Protein AF-A0A6I1YZ75-F1 (afdb_monomer_lite)

Secondary structure (DSSP, 8-state):
-EEEEEPTTS-EEEEE--EEE-TTSS-EEE-S--EEEPPPPPPPPPPPS--EEPPSSHHHHHHHHHHHHHHH--S-GGGGBPTT------SS-S-SEEEEEEEEESSGGGG-SS--STT-EEEEEEEEEEE-SS-EE--EEEEEEEEETTEEEEEEEEES--------

Structure (mmCIF, N/CA/C/O backbone):
data_AF-A0A6I1YZ75-F1
#
_entry.id   AF-A0A6I1YZ75-F1
#
loop_
_atom_site.group_PDB
_atom_site.id
_atom_site.type_symbol
_atom_site.label_atom_id
_atom_site.label_alt_id
_atom_site.label_comp_id
_atom_site.label_asym_id
_atom_site.label_entity_id
_atom_site.label_seq_id
_atom_site.pdbx_PDB_ins_code
_atom_site.Cartn_x
_atom_site.Cartn_y
_atom_site.Cartn_z
_atom_site.occupancy
_atom_site.B_iso_or_equiv
_atom_site.auth_seq_id
_atom_site.auth_comp_id
_atom_site.auth_asym_id
_atom_site.auth_atom_id
_atom_site.pdbx_PDB_model_num
ATOM 1 N N . MET A 1 1 ? 7.542 -3.742 -38.618 1.00 78.62 1 MET A N 1
ATOM 2 C CA . MET A 1 1 ? 8.001 -3.734 -37.207 1.00 78.62 1 MET A CA 1
ATOM 3 C C . MET A 1 1 ? 8.188 -2.288 -36.768 1.00 78.62 1 MET A C 1
ATOM 5 O O . MET A 1 1 ? 8.673 -1.515 -37.586 1.00 78.62 1 MET A O 1
ATOM 9 N N . THR A 1 2 ? 7.821 -1.914 -35.539 1.00 83.62 2 THR A N 1
ATOM 10 C CA . THR A 1 2 ? 8.131 -0.579 -34.992 1.00 83.62 2 THR A CA 1
ATOM 11 C C . THR A 1 2 ? 9.241 -0.705 -33.962 1.00 83.62 2 THR A C 1
ATOM 13 O O . THR A 1 2 ? 9.166 -1.562 -33.086 1.00 83.62 2 THR A O 1
ATOM 16 N N . VAL A 1 3 ? 10.265 0.136 -34.073 1.00 86.12 3 VAL A N 1
ATOM 17 C CA . VAL A 1 3 ? 11.397 0.182 -33.138 1.00 86.12 3 VAL A CA 1
ATOM 18 C C . VAL A 1 3 ? 11.564 1.589 -32.583 1.00 86.12 3 VAL A C 1
ATOM 20 O O . VAL A 1 3 ? 11.247 2.566 -33.265 1.00 86.12 3 VAL A O 1
ATOM 23 N N . ALA A 1 4 ? 12.071 1.693 -31.357 1.00 87.38 4 ALA A N 1
ATOM 24 C CA . ALA A 1 4 ? 12.463 2.957 -30.751 1.00 87.38 4 ALA A CA 1
ATOM 25 C C . ALA A 1 4 ? 13.991 3.085 -30.775 1.00 87.38 4 ALA A C 1
ATOM 27 O O . ALA A 1 4 ? 14.701 2.180 -30.342 1.00 87.38 4 ALA A O 1
ATOM 28 N N . ALA A 1 5 ? 14.490 4.214 -31.270 1.00 87.56 5 ALA A N 1
ATOM 29 C CA . ALA A 1 5 ? 15.889 4.597 -31.162 1.00 87.56 5 ALA A CA 1
ATOM 30 C C . ALA A 1 5 ? 16.034 5.605 -30.020 1.00 87.56 5 ALA A C 1
ATOM 32 O O . ALA A 1 5 ? 15.446 6.690 -30.078 1.00 87.56 5 ALA A O 1
ATOM 33 N N . GLN A 1 6 ? 16.804 5.238 -28.995 1.00 87.31 6 GLN A N 1
ATOM 34 C CA . GLN A 1 6 ? 17.207 6.141 -27.922 1.00 87.31 6 GLN A CA 1
ATOM 35 C C . GLN A 1 6 ? 18.582 6.727 -28.244 1.00 87.31 6 GLN A C 1
ATOM 37 O O . GLN A 1 6 ? 19.528 5.995 -28.530 1.00 87.31 6 GLN A O 1
ATOM 42 N N . TYR A 1 7 ? 18.688 8.049 -28.213 1.00 87.19 7 TYR A N 1
ATOM 43 C CA . TYR A 1 7 ? 19.946 8.762 -28.417 1.00 87.19 7 TYR A CA 1
ATOM 44 C C . TYR A 1 7 ? 20.665 8.983 -27.080 1.00 87.19 7 TYR A C 1
ATOM 46 O O . TYR A 1 7 ? 20.051 8.913 -26.017 1.00 87.19 7 TYR A O 1
ATOM 54 N N . ALA A 1 8 ? 21.967 9.282 -27.126 1.00 83.56 8 ALA A N 1
ATOM 55 C CA . ALA A 1 8 ? 22.796 9.495 -25.932 1.00 83.56 8 ALA A CA 1
ATOM 56 C C . ALA A 1 8 ? 22.300 10.640 -25.022 1.00 83.56 8 ALA A C 1
ATOM 58 O O . ALA A 1 8 ? 22.614 10.669 -23.839 1.00 83.56 8 ALA A O 1
ATOM 59 N N . ASP A 1 9 ? 21.502 11.562 -25.568 1.00 86.56 9 ASP A N 1
ATOM 60 C CA . ASP A 1 9 ? 20.859 12.666 -24.847 1.00 86.56 9 ASP A CA 1
ATOM 61 C C . ASP A 1 9 ? 19.460 12.320 -24.299 1.00 86.56 9 ASP A C 1
ATOM 63 O O . ASP A 1 9 ? 18.734 13.197 -23.834 1.00 86.56 9 ASP A O 1
ATOM 67 N N . GLY A 1 10 ? 19.053 11.051 -24.376 1.00 80.56 10 GLY A N 1
ATOM 68 C CA . GLY A 1 10 ? 17.774 10.561 -23.870 1.00 80.56 10 GLY A CA 1
ATOM 69 C C . GLY A 1 10 ? 16.581 10.789 -24.800 1.00 80.56 10 GLY A C 1
ATOM 70 O O . GLY A 1 10 ? 15.479 10.337 -24.482 1.00 80.56 10 GLY A O 1
ATOM 71 N N . ARG A 1 11 ? 16.754 11.434 -25.963 1.00 91.12 11 ARG A N 1
ATOM 72 C CA . ARG A 1 11 ? 15.664 11.572 -26.942 1.00 91.12 11 ARG A CA 1
ATOM 73 C C . ARG A 1 11 ? 15.269 10.213 -27.516 1.00 91.12 11 ARG A C 1
ATOM 75 O O . ARG A 1 11 ? 16.123 9.373 -27.791 1.00 91.12 11 ARG A O 1
ATOM 82 N N . LEU A 1 12 ? 13.971 10.039 -27.768 1.00 90.25 12 LEU A N 1
ATOM 83 C CA . LEU A 1 12 ? 13.394 8.850 -28.398 1.00 90.25 12 LEU A CA 1
ATOM 84 C C . LEU A 1 12 ? 12.798 9.199 -29.765 1.00 90.25 12 LEU A C 1
ATOM 86 O O . LEU A 1 12 ? 12.078 10.190 -29.903 1.00 90.25 12 LEU A O 1
ATOM 90 N N . ARG A 1 13 ? 13.062 8.363 -30.773 1.00 93.88 13 ARG A N 1
ATOM 91 C CA . ARG A 1 13 ? 12.367 8.388 -32.072 1.00 93.88 13 ARG A CA 1
ATOM 92 C C . ARG A 1 13 ? 11.851 7.006 -32.429 1.00 93.88 13 ARG A C 1
ATOM 94 O O . ARG A 1 13 ? 12.547 6.019 -32.216 1.00 93.88 13 ARG A O 1
ATOM 101 N N . TYR A 1 14 ? 10.660 6.954 -33.013 1.00 94.69 14 TYR A N 1
ATOM 102 C CA . TYR A 1 14 ? 10.029 5.712 -33.442 1.00 94.69 14 TYR A CA 1
ATOM 103 C C . TYR A 1 14 ? 10.133 5.570 -34.956 1.00 94.69 14 TYR A C 1
ATOM 105 O O . TYR A 1 14 ? 9.908 6.531 -35.695 1.00 94.69 14 TYR A O 1
ATOM 113 N N . TYR A 1 15 ? 10.474 4.367 -35.409 1.00 95.25 15 TYR A N 1
ATOM 114 C CA . TYR A 1 15 ? 10.619 4.044 -36.823 1.00 95.25 15 TYR A CA 1
ATOM 115 C C . TYR A 1 15 ? 9.788 2.820 -37.185 1.00 95.25 15 TYR A C 1
ATOM 117 O O . TYR A 1 15 ? 9.854 1.801 -36.496 1.00 95.25 15 TYR A O 1
ATOM 125 N N . ALA A 1 16 ? 9.055 2.903 -38.293 1.00 94.44 16 ALA A N 1
ATOM 126 C CA . ALA A 1 16 ? 8.479 1.742 -38.953 1.00 94.44 16 ALA A CA 1
ATOM 127 C C . ALA A 1 16 ? 9.507 1.164 -39.934 1.00 94.44 16 ALA A C 1
ATOM 129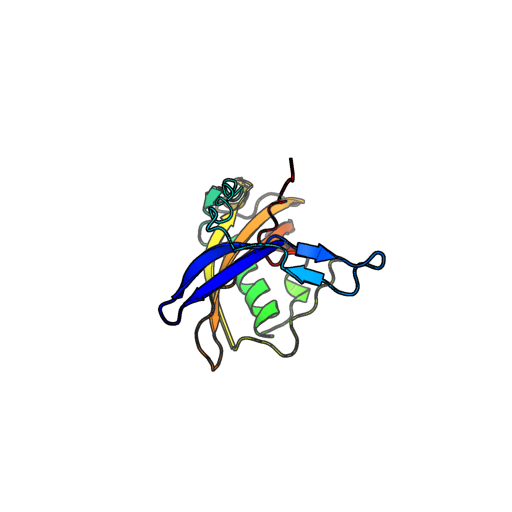 O O . ALA A 1 16 ? 9.937 1.840 -40.871 1.00 94.44 16 ALA A O 1
ATOM 130 N N . ILE A 1 17 ? 9.899 -0.090 -39.703 1.00 93.81 17 ILE A N 1
ATOM 131 C CA . ILE A 1 17 ? 10.827 -0.842 -40.550 1.00 93.81 17 ILE A CA 1
ATOM 132 C C . ILE A 1 17 ? 10.012 -1.833 -41.39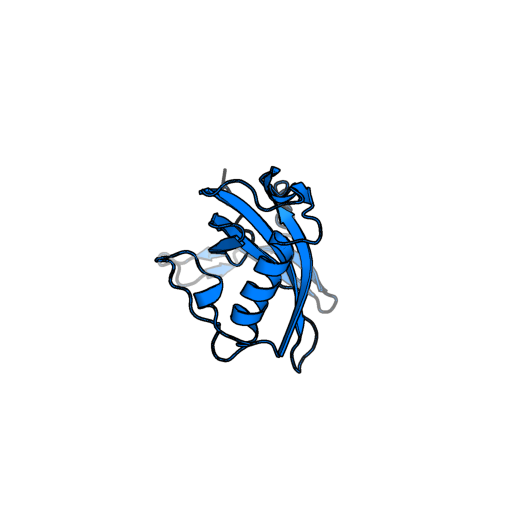4 1.00 93.81 17 ILE A C 1
ATOM 134 O O . ILE A 1 17 ? 9.388 -2.740 -40.813 1.00 93.81 17 ILE A O 1
ATOM 138 N N . PRO A 1 18 ? 9.975 -1.674 -42.732 1.00 93.75 18 PRO A N 1
ATOM 139 C CA . PRO A 1 18 ? 9.357 -2.651 -43.615 1.00 93.75 18 PRO A CA 1
ATOM 140 C C . PRO A 1 18 ? 10.246 -3.895 -43.670 1.00 93.75 18 PRO A C 1
ATOM 142 O O . PRO A 1 18 ? 11.419 -3.827 -44.042 1.00 93.75 18 PRO A O 1
ATOM 145 N N . VAL A 1 19 ? 9.691 -5.031 -43.254 1.00 92.94 19 VAL A N 1
ATOM 146 C CA . VAL A 1 19 ? 10.396 -6.314 -43.231 1.00 92.94 19 VAL A CA 1
ATOM 147 C C . VAL A 1 19 ? 9.532 -7.402 -43.846 1.00 92.94 19 VAL A C 1
ATOM 149 O O . VAL A 1 19 ? 8.307 -7.365 -43.725 1.00 92.94 19 VAL A O 1
ATOM 152 N N . VAL A 1 20 ? 10.176 -8.384 -44.467 1.00 94.00 20 VAL A N 1
ATOM 153 C CA . VAL A 1 20 ? 9.557 -9.655 -44.856 1.00 94.00 20 VAL A CA 1
ATOM 154 C C . VAL A 1 20 ? 10.221 -10.760 -44.049 1.00 94.00 20 VAL A C 1
ATOM 156 O O . VAL A 1 20 ? 11.444 -10.768 -43.899 1.00 94.00 20 VAL A O 1
ATOM 159 N N . ALA A 1 21 ? 9.404 -11.658 -43.507 1.00 91.06 21 ALA A N 1
ATOM 160 C CA . ALA A 1 21 ? 9.856 -12.835 -42.780 1.00 91.06 21 ALA A CA 1
ATOM 161 C C . ALA A 1 21 ? 9.922 -14.050 -43.711 1.00 91.06 21 ALA A C 1
ATOM 163 O O . ALA A 1 21 ? 9.157 -14.131 -44.678 1.00 91.06 21 ALA A O 1
ATOM 164 N N . ASP A 1 22 ? 10.780 -15.020 -43.399 1.00 90.44 22 ASP A N 1
ATOM 165 C CA . ASP A 1 22 ? 10.626 -16.358 -43.970 1.00 90.44 22 ASP A CA 1
ATOM 166 C C . ASP A 1 22 ? 9.308 -17.015 -43.509 1.00 90.44 22 ASP A C 1
ATOM 168 O O . ASP A 1 22 ? 8.620 -16.542 -42.602 1.00 90.44 22 ASP A O 1
ATOM 172 N N . ARG A 1 23 ? 8.929 -18.132 -44.143 1.00 86.25 23 ARG A N 1
ATOM 173 C CA . ARG A 1 23 ? 7.658 -18.821 -43.849 1.00 86.25 23 ARG A CA 1
ATOM 174 C C . ARG A 1 23 ? 7.566 -19.311 -42.394 1.00 86.25 23 ARG A C 1
ATOM 176 O O . ARG A 1 23 ? 6.461 -19.491 -41.895 1.00 86.25 23 ARG A O 1
ATOM 183 N N . ALA A 1 24 ? 8.703 -19.547 -41.742 1.00 87.12 24 ALA A N 1
ATOM 184 C CA . ALA A 1 24 ? 8.773 -20.016 -40.362 1.00 87.12 24 ALA A CA 1
ATOM 185 C C . ALA A 1 24 ? 8.792 -18.863 -39.338 1.00 87.12 24 ALA A C 1
ATOM 187 O O . ALA A 1 24 ? 8.686 -19.123 -38.142 1.00 87.12 24 ALA A O 1
ATOM 188 N N . GLY A 1 25 ? 8.931 -17.607 -39.783 1.00 81.31 25 GLY A N 1
ATOM 189 C CA . GLY A 1 25 ? 9.112 -16.437 -38.923 1.00 81.31 25 GLY A CA 1
ATOM 190 C C . GLY A 1 25 ? 10.467 -16.392 -38.208 1.00 81.31 25 GLY A C 1
ATOM 191 O O . GLY A 1 25 ? 10.625 -15.620 -37.265 1.00 81.31 25 GLY A O 1
ATOM 192 N N . ALA A 1 26 ? 11.428 -17.226 -38.619 1.00 84.00 26 ALA A N 1
ATOM 193 C CA . ALA A 1 26 ? 12.711 -17.404 -37.939 1.00 84.00 26 ALA A CA 1
ATOM 194 C C . ALA A 1 26 ? 13.791 -16.434 -38.441 1.00 84.00 26 ALA A C 1
ATOM 196 O O . ALA A 1 26 ? 14.757 -16.156 -37.731 1.00 84.00 26 ALA A O 1
ATOM 197 N N . SER A 1 27 ? 13.626 -15.895 -39.650 1.00 87.31 27 SER A N 1
ATOM 198 C CA . SER A 1 27 ? 14.509 -14.881 -40.225 1.00 87.31 27 SER A CA 1
ATOM 199 C C . SER A 1 27 ? 13.716 -13.752 -40.882 1.00 87.31 27 SER A C 1
ATOM 201 O O . SER A 1 27 ? 12.596 -13.951 -41.356 1.00 87.31 27 SER A O 1
ATOM 203 N N . PHE A 1 28 ? 14.300 -12.551 -40.897 1.00 91.06 28 PHE A N 1
ATOM 204 C CA . PHE A 1 28 ? 13.699 -11.344 -41.467 1.00 91.06 28 PHE A CA 1
ATOM 205 C C . PHE A 1 28 ? 14.713 -10.606 -42.343 1.00 91.06 28 PHE A C 1
ATOM 207 O O . PHE A 1 28 ? 15.898 -10.553 -42.016 1.00 91.06 28 PHE A O 1
ATOM 214 N N . THR A 1 29 ? 14.235 -9.981 -43.420 1.00 93.75 29 THR A N 1
ATOM 215 C CA . THR A 1 29 ? 15.011 -9.032 -44.230 1.00 93.75 29 THR A CA 1
ATOM 216 C C . THR A 1 29 ? 14.295 -7.689 -44.335 1.00 93.75 29 THR A C 1
ATOM 218 O O . THR A 1 29 ? 13.063 -7.638 -44.357 1.00 93.75 29 THR A O 1
ATOM 221 N N . VAL A 1 30 ? 15.062 -6.599 -44.395 1.00 94.94 30 VAL A N 1
ATOM 222 C CA . VAL A 1 30 ? 14.541 -5.238 -44.584 1.00 94.94 30 VAL A CA 1
ATOM 223 C C . VAL A 1 30 ? 14.288 -5.012 -46.070 1.00 94.94 30 VAL A C 1
ATOM 225 O O . VAL A 1 30 ? 15.193 -5.161 -46.886 1.00 94.94 30 VAL A O 1
ATOM 228 N N . THR A 1 31 ? 13.060 -4.645 -46.429 1.00 94.88 31 THR A N 1
ATOM 229 C CA . THR A 1 31 ? 12.636 -4.522 -47.836 1.00 94.88 31 THR A CA 1
ATOM 230 C C . THR A 1 31 ? 12.575 -3.087 -48.347 1.00 94.88 31 THR A C 1
ATOM 232 O O . THR A 1 31 ? 12.291 -2.861 -49.521 1.00 94.88 31 THR A O 1
ATOM 235 N N . GLY A 1 32 ? 12.854 -2.105 -47.491 1.00 92.44 32 GLY A N 1
ATOM 236 C CA . GLY A 1 32 ? 12.822 -0.692 -47.852 1.00 92.44 32 GLY A CA 1
ATOM 237 C C . GLY A 1 32 ? 13.380 0.216 -46.761 1.00 92.44 32 GLY A C 1
ATOM 238 O O . GLY A 1 32 ? 13.768 -0.236 -45.684 1.00 92.44 32 GLY A O 1
ATOM 239 N N . ALA A 1 33 ? 13.419 1.517 -47.048 1.00 94.19 33 ALA A N 1
ATOM 240 C CA . ALA A 1 33 ? 13.932 2.508 -46.112 1.00 94.19 33 ALA A CA 1
ATOM 241 C C . ALA A 1 33 ? 13.029 2.643 -44.861 1.00 94.19 33 ALA A C 1
ATOM 243 O O . ALA A 1 33 ? 11.802 2.626 -44.989 1.00 94.19 33 ALA A O 1
ATOM 244 N N . PRO A 1 34 ? 13.609 2.823 -43.659 1.00 93.19 34 PRO A N 1
ATOM 245 C CA . PRO A 1 34 ? 12.865 3.164 -42.447 1.00 93.19 34 PRO A CA 1
ATOM 246 C C . PRO A 1 34 ? 12.089 4.482 -42.570 1.00 93.19 34 PRO A C 1
ATOM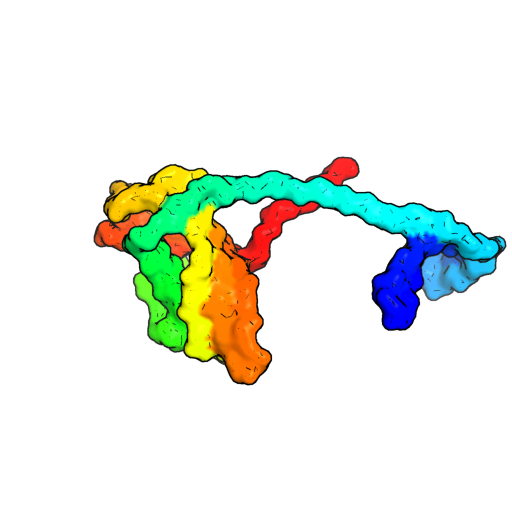 248 O O . PRO A 1 34 ? 12.628 5.479 -43.049 1.00 93.19 34 PRO A O 1
ATOM 251 N N . GLY A 1 35 ? 10.858 4.516 -42.056 1.00 94.31 35 GLY A N 1
ATOM 252 C CA . GLY A 1 35 ? 10.058 5.741 -41.935 1.00 94.31 35 GLY A CA 1
ATOM 253 C C . GLY A 1 35 ? 9.935 6.200 -40.483 1.00 94.31 35 GLY A C 1
ATOM 254 O O . GLY A 1 35 ? 9.683 5.375 -39.608 1.00 94.31 35 GLY A O 1
ATOM 255 N N . VAL A 1 36 ? 10.089 7.502 -40.214 1.00 93.69 36 VAL A N 1
ATOM 256 C CA . VAL A 1 36 ? 9.793 8.080 -38.888 1.00 93.69 36 VAL A CA 1
ATOM 257 C C . VAL A 1 36 ? 8.283 8.050 -38.662 1.00 93.69 36 VAL A C 1
ATOM 259 O O . VAL A 1 36 ? 7.523 8.510 -39.512 1.00 93.69 36 VAL A O 1
ATOM 262 N N . VAL A 1 37 ? 7.854 7.537 -37.511 1.00 94.19 37 VAL A N 1
ATOM 263 C CA . VAL A 1 37 ? 6.442 7.473 -37.110 1.00 94.19 37 VAL A CA 1
ATOM 264 C C . VAL A 1 37 ? 6.234 8.115 -35.742 1.00 94.19 37 VAL A C 1
ATOM 266 O O . VAL A 1 37 ? 7.180 8.326 -34.980 1.00 94.19 37 VAL A O 1
ATOM 269 N N . ALA A 1 38 ? 4.981 8.437 -35.424 1.00 90.19 38 ALA A N 1
ATOM 270 C CA . ALA A 1 38 ? 4.620 8.864 -34.081 1.00 90.19 38 ALA A CA 1
ATOM 271 C C . ALA A 1 38 ? 4.892 7.737 -33.069 1.00 90.19 38 ALA A C 1
ATOM 273 O O . ALA A 1 38 ? 4.706 6.556 -33.367 1.00 90.19 38 ALA A O 1
ATOM 274 N N . GLY A 1 39 ? 5.326 8.114 -31.866 1.00 86.81 39 GLY A N 1
ATOM 275 C CA . GLY A 1 39 ? 5.369 7.184 -30.740 1.00 86.81 39 GLY A CA 1
ATOM 276 C C . GLY A 1 39 ? 3.968 6.782 -30.274 1.00 86.81 39 GLY A C 1
ATOM 277 O O . GLY A 1 39 ? 2.988 7.427 -30.658 1.00 86.81 39 GLY A O 1
ATOM 278 N N . PRO A 1 40 ? 3.857 5.741 -29.431 1.00 82.94 40 PRO A N 1
ATOM 279 C CA . PRO A 1 40 ? 2.587 5.381 -28.821 1.00 82.94 40 PRO A CA 1
ATOM 280 C C . PRO A 1 40 ? 2.021 6.581 -28.056 1.00 82.94 40 PRO A C 1
ATOM 282 O O . PRO A 1 40 ? 2.744 7.294 -27.352 1.00 82.94 40 PRO A O 1
ATOM 285 N N . ALA A 1 41 ? 0.720 6.815 -28.216 1.00 82.12 41 ALA A N 1
ATOM 286 C CA . ALA A 1 41 ? 0.027 7.831 -27.444 1.00 82.12 41 ALA A CA 1
ATOM 287 C C . ALA A 1 41 ? 0.077 7.465 -25.956 1.00 82.12 41 ALA A C 1
ATOM 289 O O . ALA A 1 41 ? 0.010 6.290 -25.588 1.00 82.12 41 ALA A O 1
ATOM 290 N N . ARG A 1 42 ? 0.162 8.477 -25.087 1.00 76.06 42 ARG A N 1
ATOM 291 C CA . ARG A 1 42 ? -0.073 8.253 -23.660 1.00 76.06 42 ARG A CA 1
ATOM 292 C C . ARG A 1 42 ? -1.514 7.784 -23.485 1.00 76.06 42 ARG A C 1
ATOM 294 O O . ARG A 1 42 ? -2.432 8.479 -23.917 1.00 76.06 42 ARG A O 1
ATOM 301 N N . ALA A 1 43 ? -1.702 6.637 -22.844 1.00 78.50 43 ALA A N 1
ATOM 302 C CA . ALA A 1 43 ? -3.016 6.265 -22.347 1.00 78.50 43 ALA A CA 1
ATOM 303 C C . ALA A 1 43 ? -3.430 7.255 -21.248 1.00 78.50 43 ALA A C 1
ATOM 305 O O . ALA A 1 43 ? -2.592 7.728 -20.474 1.00 78.50 43 ALA A O 1
ATOM 306 N N . GLY A 1 44 ? -4.720 7.584 -21.189 1.00 74.94 44 GLY A N 1
ATOM 307 C CA . GLY A 1 44 ? -5.261 8.286 -20.033 1.00 74.94 44 GLY A CA 1
ATOM 308 C C . GLY A 1 44 ? -5.137 7.386 -18.809 1.00 74.94 44 GLY A C 1
ATOM 309 O O . GLY A 1 44 ? -5.561 6.235 -18.856 1.00 74.94 44 GLY A O 1
ATOM 310 N N . VAL A 1 45 ? -4.556 7.902 -17.728 1.00 72.12 45 VAL A N 1
ATOM 311 C CA . VAL A 1 45 ? -4.569 7.211 -16.436 1.00 72.12 45 VAL A CA 1
ATOM 312 C C . VAL A 1 45 ? -5.965 7.415 -15.839 1.00 72.12 45 VAL A C 1
ATOM 314 O O . VAL A 1 45 ? -6.385 8.572 -15.703 1.00 72.12 45 VAL A O 1
ATOM 317 N N . PRO A 1 46 ? -6.726 6.349 -15.533 1.00 77.69 46 PRO A N 1
ATOM 318 C CA . PRO A 1 46 ? -8.001 6.503 -14.849 1.00 77.69 46 PRO A CA 1
ATOM 319 C C . PRO A 1 46 ? -7.804 7.241 -13.518 1.00 77.69 46 PRO A C 1
ATOM 321 O O . PRO A 1 46 ? -6.754 7.162 -12.884 1.00 77.69 46 PRO A O 1
ATOM 324 N N . LYS A 1 47 ? -8.817 7.990 -13.068 1.00 83.75 47 LYS A N 1
ATOM 325 C CA . LYS A 1 47 ? -8.734 8.634 -11.748 1.00 83.75 47 LYS A CA 1
ATOM 326 C C . LYS A 1 47 ? -8.626 7.562 -10.662 1.00 83.75 47 LYS A C 1
ATOM 328 O O . LYS A 1 47 ? -9.327 6.551 -10.730 1.00 83.75 47 LYS A O 1
ATOM 333 N N . SER A 1 48 ? -7.797 7.817 -9.651 1.00 87.25 48 SER A N 1
ATOM 334 C CA . SER A 1 48 ? -7.689 6.937 -8.486 1.00 87.25 48 SER A CA 1
ATOM 335 C C . SER A 1 48 ? -9.048 6.806 -7.775 1.00 87.25 48 SER A C 1
ATOM 337 O O . SER A 1 48 ? -9.769 7.807 -7.633 1.00 87.25 48 SER A O 1
ATOM 339 N N . PRO A 1 49 ? -9.434 5.593 -7.336 1.00 92.56 49 PRO A N 1
ATOM 340 C CA . PRO A 1 49 ? -10.609 5.404 -6.493 1.00 92.56 49 PRO A CA 1
ATOM 341 C C . PRO A 1 49 ? -10.376 5.884 -5.049 1.00 92.56 49 PRO A C 1
ATOM 343 O O . PRO A 1 49 ? -11.353 6.184 -4.366 1.00 92.56 49 PRO A O 1
ATOM 346 N N . TYR A 1 50 ? -9.118 6.007 -4.608 1.00 94.75 50 TYR A N 1
ATOM 347 C CA . TYR A 1 50 ? -8.729 6.471 -3.274 1.00 94.75 50 TYR A CA 1
ATOM 348 C C . TYR A 1 50 ? -8.876 7.989 -3.169 1.00 94.75 50 TYR A C 1
ATOM 350 O O . TYR A 1 50 ? -7.971 8.740 -3.532 1.00 94.75 50 TYR A O 1
ATOM 358 N N . ARG A 1 51 ? -10.054 8.444 -2.741 1.00 95.88 51 ARG A N 1
ATOM 359 C CA . ARG A 1 51 ? -10.423 9.870 -2.706 1.00 95.88 51 ARG A CA 1
ATOM 360 C C . ARG A 1 51 ? -10.607 10.433 -1.303 1.00 95.88 51 ARG A C 1
ATOM 362 O O . ARG A 1 51 ? -10.695 11.648 -1.163 1.00 95.88 51 ARG A O 1
ATOM 369 N N . VAL A 1 52 ? -10.672 9.572 -0.295 1.00 97.56 52 VAL A N 1
ATOM 370 C CA . VAL A 1 52 ? -10.872 9.960 1.101 1.00 97.56 52 VAL A CA 1
ATOM 371 C C . VAL A 1 52 ? -9.508 10.107 1.758 1.00 97.56 52 VAL A C 1
ATOM 373 O O . VAL A 1 52 ? -8.750 9.144 1.798 1.00 97.56 52 VAL A O 1
ATOM 376 N N . THR A 1 53 ? -9.176 11.283 2.280 1.00 97.50 53 THR A N 1
ATOM 377 C CA . THR A 1 53 ? -7.967 11.448 3.100 1.00 97.50 53 THR A CA 1
ATOM 378 C C . THR A 1 53 ? -8.211 10.843 4.476 1.00 97.50 53 THR A C 1
ATOM 380 O O . THR A 1 53 ? -9.182 11.202 5.139 1.00 97.50 53 THR A O 1
ATOM 383 N N . VAL A 1 54 ? -7.331 9.942 4.912 1.00 97.75 54 VAL A N 1
ATOM 384 C CA . VAL A 1 54 ? -7.416 9.333 6.243 1.00 97.75 54 VAL A CA 1
ATOM 385 C C . VAL A 1 54 ? -6.592 10.176 7.223 1.00 97.75 54 VAL A C 1
ATOM 387 O O . VAL A 1 54 ? -5.400 10.371 6.974 1.00 97.75 54 VAL A O 1
ATOM 390 N N . PRO A 1 55 ? -7.192 10.703 8.307 1.00 96.69 55 PRO A N 1
ATOM 391 C CA . PRO A 1 55 ? -6.458 11.447 9.323 1.00 96.69 55 PRO A CA 1
ATOM 392 C C . PRO A 1 55 ? -5.562 10.520 10.157 1.00 96.69 55 PRO A C 1
ATOM 394 O O . PRO A 1 55 ? -5.705 9.296 10.139 1.00 96.69 55 PRO A O 1
ATOM 397 N N . GLU A 1 56 ? -4.648 11.113 10.924 1.00 95.69 56 GLU A N 1
ATOM 398 C CA . GLU A 1 56 ? -3.905 10.369 11.940 1.00 95.69 56 GLU A CA 1
ATOM 399 C C . GLU A 1 56 ? -4.864 9.811 13.002 1.00 95.69 56 GLU A C 1
ATOM 401 O O . GLU A 1 56 ? -5.716 10.528 13.527 1.00 95.69 56 GLU A O 1
ATOM 406 N N . GLY A 1 57 ? -4.729 8.523 13.317 1.00 95.50 57 GLY A N 1
ATOM 407 C CA . GLY A 1 57 ? -5.567 7.832 14.292 1.00 95.50 57 GLY A CA 1
ATOM 408 C C . GLY A 1 57 ? -5.321 6.325 14.320 1.00 95.50 57 GLY A C 1
ATOM 409 O O . GLY A 1 57 ? -4.256 5.839 13.923 1.00 95.50 57 GLY A O 1
ATOM 410 N N . ASP A 1 58 ? -6.325 5.571 14.767 1.00 96.00 58 ASP A N 1
ATOM 411 C CA . ASP A 1 58 ? -6.226 4.115 14.934 1.00 96.00 58 ASP A CA 1
ATOM 412 C C . ASP A 1 58 ? -5.960 3.391 13.606 1.00 96.00 58 ASP A C 1
ATOM 414 O O . ASP A 1 58 ? -5.162 2.454 13.550 1.00 96.00 58 ASP A O 1
ATOM 418 N N . LEU A 1 59 ? -6.600 3.834 12.516 1.00 97.31 59 LEU A N 1
ATOM 419 C CA . LEU A 1 59 ? -6.430 3.225 11.196 1.00 97.31 59 LEU A CA 1
ATOM 420 C C . LEU A 1 59 ? -5.026 3.472 10.629 1.00 97.31 59 LEU A C 1
ATOM 422 O O . LEU A 1 59 ? -4.367 2.526 10.196 1.00 97.31 59 LEU A O 1
ATOM 426 N N . SER A 1 60 ? -4.547 4.720 10.646 1.00 97.44 60 SER A N 1
ATOM 427 C CA . SER A 1 60 ? -3.212 5.052 10.134 1.00 97.44 60 SER A CA 1
ATOM 428 C C . SER A 1 60 ? -2.107 4.373 10.940 1.00 97.44 60 SER A C 1
ATOM 430 O O . SER A 1 60 ? -1.140 3.883 10.357 1.00 97.44 60 SER A O 1
ATOM 432 N N . SER A 1 61 ? -2.277 4.284 12.263 1.00 96.56 61 SER A N 1
ATOM 433 C CA . SER A 1 61 ? -1.347 3.587 13.156 1.00 96.56 61 SER A CA 1
ATOM 434 C C . SER A 1 61 ? -1.301 2.092 12.847 1.00 96.56 61 SER A C 1
ATOM 436 O O . SER A 1 61 ? -0.222 1.550 12.620 1.00 96.56 61 SER A O 1
ATOM 438 N N . ALA A 1 62 ? -2.459 1.434 12.718 1.00 97.00 62 ALA A N 1
ATOM 439 C CA . ALA A 1 62 ? -2.520 0.014 12.373 1.00 97.00 62 ALA A CA 1
ATOM 440 C C . ALA A 1 62 ? -1.853 -0.294 11.021 1.00 97.00 62 ALA A C 1
ATOM 442 O O . ALA A 1 62 ? -1.131 -1.285 10.898 1.00 97.00 62 ALA A O 1
ATOM 443 N N . VAL A 1 63 ? -2.051 0.564 10.013 1.00 97.75 63 VAL A N 1
ATOM 444 C CA . VAL A 1 63 ? -1.401 0.435 8.698 1.00 97.75 63 VAL A CA 1
ATOM 445 C C . VAL A 1 63 ? 0.115 0.610 8.805 1.00 97.75 63 VAL A C 1
ATOM 447 O O . VAL A 1 63 ? 0.862 -0.201 8.254 1.00 97.75 63 VAL A O 1
ATOM 450 N N . ALA A 1 64 ? 0.580 1.643 9.514 1.00 97.38 64 ALA A N 1
ATOM 451 C CA . ALA A 1 64 ? 2.004 1.915 9.689 1.00 97.38 64 ALA A CA 1
ATOM 452 C C . ALA A 1 64 ? 2.716 0.773 10.428 1.00 97.38 64 ALA A C 1
ATOM 454 O O . ALA A 1 64 ? 3.784 0.331 10.004 1.00 97.38 64 ALA A O 1
ATOM 455 N N . GLU A 1 65 ? 2.108 0.258 11.495 1.00 97.12 65 GLU A N 1
ATOM 456 C CA . GLU A 1 65 ? 2.647 -0.851 12.276 1.00 97.12 65 GLU A CA 1
ATOM 457 C C . GLU A 1 65 ? 2.679 -2.162 11.482 1.00 97.12 65 GLU A C 1
ATOM 459 O O . GLU A 1 65 ? 3.702 -2.851 11.464 1.00 97.12 65 GLU A O 1
ATOM 464 N N . PHE A 1 66 ? 1.598 -2.479 10.763 1.00 97.75 66 PHE A N 1
ATOM 465 C CA . PHE A 1 66 ? 1.552 -3.644 9.885 1.00 97.75 66 PHE A CA 1
ATOM 466 C C . PHE A 1 66 ? 2.646 -3.592 8.811 1.00 97.75 66 PHE A C 1
ATOM 468 O O . PHE A 1 66 ? 3.398 -4.557 8.657 1.00 97.75 66 PHE A O 1
ATOM 475 N N . LEU A 1 67 ? 2.765 -2.473 8.084 1.00 97.19 67 LEU A N 1
ATOM 476 C CA . LEU A 1 67 ? 3.776 -2.315 7.034 1.00 97.19 67 LEU A CA 1
ATOM 477 C C . LEU A 1 67 ? 5.194 -2.290 7.608 1.00 97.19 67 LEU A C 1
ATOM 479 O O . LEU A 1 67 ? 6.102 -2.856 7.001 1.00 97.19 67 LEU A O 1
ATOM 483 N N . GLY A 1 68 ? 5.385 -1.702 8.792 1.00 96.88 68 GLY A N 1
ATOM 484 C CA . GLY A 1 68 ? 6.636 -1.770 9.539 1.00 96.88 68 GLY A CA 1
ATOM 485 C C . GLY A 1 68 ? 7.050 -3.217 9.799 1.00 96.88 68 GLY A C 1
ATOM 486 O O . GLY A 1 68 ? 8.128 -3.629 9.365 1.00 96.88 68 GLY A O 1
ATOM 487 N N . ALA A 1 69 ? 6.178 -4.020 10.411 1.00 96.81 69 ALA A N 1
ATOM 488 C CA . ALA A 1 69 ? 6.450 -5.434 10.668 1.00 96.81 69 ALA A CA 1
ATOM 489 C C . ALA A 1 69 ? 6.676 -6.234 9.374 1.00 96.81 69 ALA A C 1
ATOM 491 O O . ALA A 1 69 ? 7.579 -7.070 9.307 1.00 96.81 69 ALA A O 1
ATOM 492 N N . TYR A 1 70 ? 5.891 -5.957 8.330 1.00 96.50 70 TYR A N 1
ATOM 493 C CA . TYR A 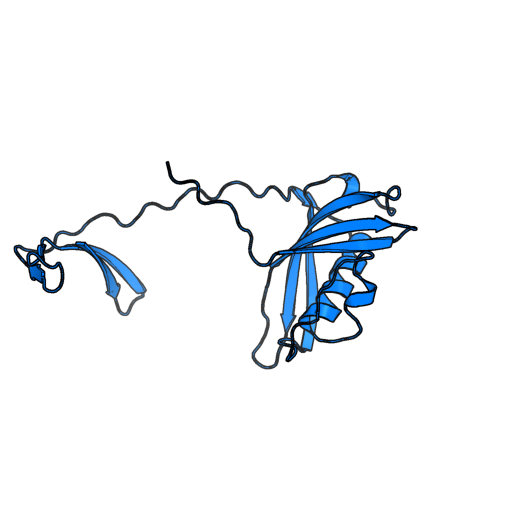1 70 ? 5.959 -6.662 7.050 1.00 96.50 70 TYR A CA 1
ATOM 494 C C . TYR A 1 70 ? 7.264 -6.403 6.283 1.00 96.50 70 TYR A C 1
ATOM 496 O O . TYR A 1 70 ? 7.818 -7.334 5.697 1.00 96.50 70 TYR A O 1
ATOM 504 N N . LEU A 1 71 ? 7.766 -5.164 6.300 1.00 95.88 71 LEU A N 1
ATOM 505 C CA . LEU A 1 71 ? 8.859 -4.711 5.431 1.00 95.88 71 LEU A CA 1
ATOM 506 C C . LEU A 1 71 ? 10.209 -4.548 6.128 1.00 95.88 71 LEU A C 1
ATOM 508 O O . LEU A 1 71 ? 11.242 -4.564 5.462 1.00 95.88 71 LEU A O 1
ATOM 512 N N . THR A 1 72 ? 10.213 -4.380 7.448 1.00 96.38 72 THR A N 1
ATOM 513 C CA . THR A 1 72 ? 11.453 -4.235 8.231 1.00 96.38 72 THR A CA 1
ATOM 514 C C . THR A 1 72 ? 11.773 -5.467 9.069 1.00 96.38 72 THR A C 1
ATOM 516 O O . THR A 1 72 ? 12.857 -5.571 9.636 1.00 96.38 72 THR A O 1
ATOM 519 N N . GLY A 1 73 ? 10.827 -6.406 9.174 1.00 90.94 73 GLY A N 1
ATOM 520 C CA . GLY A 1 73 ? 10.927 -7.536 10.095 1.00 90.94 73 GLY A CA 1
ATOM 521 C C . GLY A 1 73 ? 10.853 -7.133 11.574 1.00 90.94 73 GLY A C 1
ATOM 522 O O . GLY A 1 73 ? 11.091 -7.970 12.443 1.00 90.94 73 GLY A O 1
ATOM 523 N N . ALA A 1 74 ? 10.538 -5.869 11.886 1.00 89.31 74 ALA A N 1
ATOM 524 C CA . ALA A 1 74 ? 10.358 -5.404 13.253 1.00 89.31 74 ALA A CA 1
ATOM 525 C C . ALA A 1 74 ? 9.023 -5.912 13.823 1.00 89.31 74 ALA A C 1
ATOM 527 O O . ALA A 1 74 ? 7.963 -5.343 13.580 1.00 89.31 74 ALA A O 1
ATOM 528 N N . GLY A 1 75 ? 9.082 -6.987 14.608 1.00 88.69 75 GLY A N 1
ATOM 529 C CA . GLY A 1 75 ? 7.911 -7.576 15.257 1.00 88.69 75 GLY A CA 1
ATOM 530 C C . GLY A 1 75 ? 7.239 -8.678 14.436 1.00 88.69 75 GLY A C 1
ATOM 531 O O . GLY A 1 75 ? 7.823 -9.264 13.529 1.00 88.69 75 GLY A O 1
ATOM 532 N N . GLU A 1 76 ? 6.001 -9.008 14.803 1.00 91.75 76 GLU A N 1
ATOM 533 C CA . GLU A 1 76 ? 5.265 -10.149 14.251 1.00 91.75 76 GLU A CA 1
ATOM 534 C C . GLU A 1 76 ? 4.091 -9.674 13.389 1.00 91.75 76 GLU A C 1
ATOM 536 O O . GLU A 1 76 ? 3.102 -9.155 13.908 1.00 91.75 76 GLU A O 1
ATOM 541 N N . VAL A 1 77 ? 4.159 -9.919 12.075 1.00 94.25 77 VAL A N 1
ATOM 542 C CA . VAL A 1 77 ? 3.098 -9.549 11.113 1.00 94.25 77 VAL A CA 1
ATOM 543 C C . VAL A 1 77 ? 1.739 -10.135 11.499 1.00 94.25 77 VAL A C 1
ATOM 545 O O . VAL A 1 77 ? 0.714 -9.475 11.352 1.00 94.25 77 VAL A O 1
ATOM 548 N N . SER A 1 78 ? 1.719 -11.352 12.047 1.00 94.00 78 SER A N 1
ATOM 549 C CA . SER A 1 78 ? 0.495 -12.071 12.421 1.00 94.00 78 SER A CA 1
ATOM 550 C C . SER A 1 78 ? -0.395 -11.323 13.420 1.00 94.00 78 SER A C 1
ATOM 552 O O . SER A 1 78 ? -1.599 -11.560 13.434 1.00 94.00 78 SER A O 1
ATOM 554 N N . ARG A 1 79 ? 0.153 -10.396 14.218 1.00 93.88 79 ARG A N 1
ATOM 555 C CA . ARG A 1 79 ? -0.605 -9.582 15.191 1.00 93.88 79 ARG A CA 1
ATOM 556 C C . ARG A 1 79 ? -1.575 -8.603 14.535 1.00 93.88 79 ARG A C 1
ATOM 558 O O . ARG A 1 79 ? -2.586 -8.219 15.128 1.00 93.88 79 ARG A O 1
ATOM 565 N N . TYR A 1 80 ? -1.256 -8.214 13.311 1.00 95.75 80 TYR A N 1
ATOM 566 C CA . TYR A 1 80 ? -1.990 -7.229 12.533 1.00 95.75 80 TYR A CA 1
ATOM 567 C C . TYR A 1 80 ? -2.968 -7.867 11.552 1.00 95.75 80 TYR A C 1
ATOM 569 O O . TYR A 1 80 ? -3.772 -7.161 10.956 1.00 95.75 80 TYR A O 1
ATOM 577 N N . LEU A 1 81 ? -2.912 -9.187 11.376 1.00 96.38 81 LEU A N 1
ATOM 578 C CA . LEU A 1 81 ? -3.765 -9.908 10.443 1.00 96.38 81 LEU A CA 1
ATOM 579 C C . LEU A 1 81 ? -5.096 -10.291 11.088 1.00 96.38 81 LEU A C 1
ATOM 581 O O . LEU A 1 81 ? -5.165 -10.628 12.273 1.00 96.38 81 LEU A O 1
ATOM 585 N N . ALA A 1 82 ? -6.151 -10.297 10.280 1.00 96.25 82 ALA A N 1
ATOM 586 C CA . ALA A 1 82 ? -7.430 -10.847 10.698 1.00 96.25 82 ALA A CA 1
ATOM 587 C C . ALA A 1 82 ? -7.333 -12.372 10.903 1.00 96.25 82 ALA A C 1
ATOM 589 O O . ALA A 1 82 ? -6.519 -13.040 10.252 1.00 96.25 82 ALA A O 1
ATOM 590 N N . PRO A 1 83 ? -8.177 -12.971 11.765 1.00 93.75 83 PRO A N 1
ATOM 591 C CA . PRO A 1 83 ? -8.194 -14.413 11.970 1.00 93.75 83 PRO A CA 1
ATOM 592 C C . PRO A 1 83 ? -8.304 -15.196 10.656 1.00 93.75 83 PRO A C 1
ATOM 594 O O . PRO A 1 83 ? -9.173 -14.932 9.828 1.00 93.75 83 PRO A O 1
ATOM 597 N N . GLY A 1 84 ? -7.427 -16.186 10.478 1.00 92.56 84 GLY A N 1
ATOM 598 C CA . GLY A 1 84 ? -7.390 -17.033 9.281 1.00 92.56 84 GLY A CA 1
ATOM 599 C C . GLY A 1 84 ? -6.597 -16.455 8.103 1.00 92.56 84 GLY A C 1
ATOM 600 O O . GLY A 1 84 ? -6.280 -17.207 7.182 1.00 92.56 84 GLY A O 1
ATOM 601 N N . VAL A 1 85 ? -6.210 -15.177 8.145 1.00 94.62 85 VAL A N 1
ATOM 602 C CA . VAL A 1 85 ? -5.334 -14.566 7.139 1.00 94.62 85 VAL A CA 1
ATOM 603 C C . VAL A 1 85 ? -3.891 -14.969 7.425 1.00 94.62 85 VAL A C 1
ATOM 605 O O . VAL A 1 85 ? -3.401 -14.855 8.549 1.00 94.62 85 VAL A O 1
ATOM 608 N N . LYS A 1 86 ? -3.206 -15.474 6.398 1.00 91.69 86 LYS A N 1
ATOM 609 C CA . LYS A 1 86 ? -1.808 -15.898 6.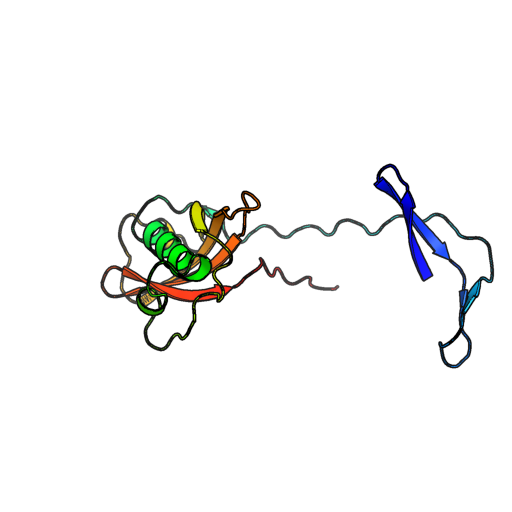483 1.00 91.69 86 LYS A CA 1
ATOM 610 C C . LYS A 1 86 ? -0.966 -15.036 5.558 1.00 91.69 86 LYS A C 1
ATOM 612 O O . LYS A 1 86 ? -1.089 -15.137 4.343 1.00 91.69 86 LYS A O 1
ATOM 617 N N . LEU A 1 87 ? -0.095 -14.232 6.151 1.00 90.69 87 LEU A N 1
ATOM 618 C CA . LEU A 1 87 ? 0.918 -13.453 5.455 1.00 90.69 87 LEU A CA 1
ATOM 619 C C . LEU A 1 87 ? 2.195 -13.470 6.295 1.00 90.69 87 LEU A C 1
ATOM 621 O O . LEU A 1 87 ? 2.149 -13.313 7.515 1.00 90.69 87 LEU A O 1
ATOM 625 N N . THR A 1 88 ? 3.329 -13.687 5.644 1.00 90.94 88 THR A N 1
ATOM 626 C CA . THR A 1 88 ? 4.652 -13.681 6.274 1.00 90.94 88 THR A CA 1
ATOM 627 C C . THR A 1 88 ? 5.380 -12.390 5.934 1.00 90.94 88 THR A C 1
ATOM 629 O O . THR A 1 88 ? 5.221 -11.886 4.826 1.00 90.94 88 THR A O 1
ATOM 632 N N . ALA A 1 89 ? 6.197 -11.879 6.859 1.00 93.19 89 ALA A N 1
ATOM 633 C CA . ALA A 1 89 ? 7.086 -10.751 6.578 1.00 93.19 89 ALA A CA 1
ATOM 634 C C . ALA A 1 89 ? 8.009 -11.048 5.386 1.00 93.19 89 ALA A C 1
ATOM 636 O O . ALA A 1 89 ? 8.362 -12.208 5.139 1.00 93.19 89 ALA A O 1
ATOM 637 N N . VAL A 1 90 ? 8.424 -9.999 4.678 1.00 91.75 90 VAL A N 1
ATOM 638 C CA . VAL A 1 90 ? 9.425 -10.114 3.614 1.00 91.75 90 VAL A CA 1
ATOM 639 C C . VAL A 1 90 ? 10.759 -10.530 4.236 1.00 91.75 90 VAL A C 1
ATOM 641 O O . VAL A 1 90 ? 11.218 -9.923 5.203 1.00 91.75 90 VAL A O 1
ATOM 644 N N . SER A 1 91 ? 11.372 -11.584 3.692 1.00 90.81 91 SER A N 1
ATOM 645 C CA . SER A 1 91 ? 12.623 -12.145 4.206 1.00 90.81 91 SER A CA 1
ATOM 646 C C . SER A 1 91 ? 13.620 -12.416 3.070 1.00 90.81 91 SER A C 1
ATOM 648 O O . SER A 1 91 ? 13.256 -13.114 2.117 1.00 90.81 91 SER A O 1
ATOM 650 N N . PRO A 1 92 ? 14.867 -11.908 3.157 1.00 91.00 92 PRO A N 1
ATOM 651 C CA . PRO A 1 92 ? 15.371 -11.005 4.202 1.00 91.00 92 PRO A CA 1
ATOM 652 C C . PRO A 1 92 ? 14.654 -9.643 4.185 1.00 91.00 92 PRO A C 1
ATOM 654 O O . PRO A 1 92 ? 14.124 -9.243 3.150 1.00 91.00 92 PRO A O 1
ATOM 657 N N . ALA A 1 93 ? 14.631 -8.942 5.325 1.00 94.19 93 ALA A N 1
ATOM 658 C CA . ALA A 1 93 ? 13.988 -7.633 5.430 1.00 94.19 93 ALA A CA 1
ATOM 659 C C . ALA A 1 93 ? 14.674 -6.623 4.486 1.00 94.19 93 ALA A C 1
ATOM 661 O O . ALA A 1 93 ? 15.874 -6.376 4.645 1.00 94.19 93 ALA A O 1
ATOM 662 N N . PRO A 1 94 ? 13.956 -6.050 3.502 1.00 91.12 94 PRO A N 1
ATOM 663 C CA . PRO A 1 94 ? 14.551 -5.144 2.519 1.00 91.12 94 PRO A CA 1
ATOM 664 C C . PRO A 1 94 ? 14.892 -3.767 3.095 1.00 91.12 94 PRO A C 1
ATOM 666 O O . PRO A 1 94 ? 15.758 -3.084 2.556 1.00 91.12 94 PRO A O 1
ATOM 669 N N . TYR A 1 95 ? 14.225 -3.354 4.176 1.00 96.81 95 TYR A N 1
ATOM 670 C CA . TYR A 1 95 ? 14.353 -2.014 4.742 1.00 96.81 95 TYR A CA 1
ATOM 671 C C . TYR A 1 95 ? 14.657 -2.062 6.238 1.00 96.81 95 TYR A C 1
ATOM 673 O O . TYR A 1 95 ? 14.289 -2.999 6.941 1.00 96.81 95 TYR A O 1
ATOM 681 N N . THR A 1 96 ? 15.308 -1.018 6.741 1.00 96.62 96 THR A N 1
ATOM 682 C CA . THR A 1 96 ? 15.645 -0.851 8.161 1.00 96.62 96 THR A CA 1
ATOM 683 C C . THR A 1 96 ? 14.697 0.099 8.886 1.00 96.62 96 THR A C 1
ATOM 685 O O . THR A 1 96 ? 14.617 0.064 10.111 1.00 96.62 96 THR A O 1
ATOM 688 N N . ALA A 1 97 ? 13.974 0.948 8.151 1.00 95.75 97 ALA A N 1
ATOM 689 C CA . ALA A 1 97 ? 12.987 1.867 8.705 1.00 95.75 97 ALA A CA 1
ATOM 690 C C . ALA A 1 97 ? 11.866 2.158 7.703 1.00 95.75 97 ALA A C 1
ATOM 692 O O . ALA A 1 97 ? 12.061 2.058 6.489 1.00 95.75 97 ALA A O 1
ATOM 693 N N . LEU A 1 98 ? 10.712 2.566 8.229 1.00 96.31 98 LEU A N 1
ATOM 694 C CA . LEU A 1 98 ? 9.530 2.934 7.458 1.00 96.31 98 LEU A CA 1
ATOM 695 C C . LEU A 1 98 ? 8.786 4.083 8.146 1.00 96.31 98 LEU A C 1
ATOM 697 O O . LEU A 1 98 ? 8.672 4.101 9.369 1.00 96.31 98 LEU A O 1
ATOM 701 N N . SER A 1 99 ? 8.257 5.020 7.360 1.00 96.69 99 SER A N 1
ATOM 702 C CA . SER A 1 99 ? 7.341 6.067 7.823 1.00 96.69 99 SER A CA 1
ATOM 703 C C . SER A 1 99 ? 6.188 6.262 6.844 1.00 96.69 99 SER A C 1
ATOM 705 O O . SER A 1 99 ? 6.422 6.541 5.667 1.00 96.69 99 SER A O 1
ATOM 707 N N . LEU A 1 100 ? 4.951 6.168 7.331 1.00 97.50 100 LEU A N 1
ATOM 708 C CA . LEU A 1 100 ? 3.748 6.476 6.555 1.00 97.50 100 LEU A CA 1
ATOM 709 C C . LEU A 1 100 ? 3.723 7.973 6.212 1.00 97.50 100 LEU A C 1
ATOM 711 O O . LEU A 1 100 ? 3.851 8.800 7.108 1.00 97.50 100 LEU A O 1
ATOM 715 N N . GLN A 1 101 ? 3.623 8.308 4.925 1.00 97.50 101 GLN A N 1
ATOM 716 C CA . GLN A 1 101 ? 3.592 9.695 4.441 1.00 97.50 101 GLN A CA 1
ATOM 717 C C . GLN A 1 101 ? 2.163 10.162 4.198 1.00 97.50 101 GLN A C 1
ATOM 719 O O . GLN A 1 101 ? 1.778 11.251 4.613 1.00 97.50 101 GLN A O 1
ATOM 724 N N . GLN A 1 102 ? 1.380 9.325 3.524 1.00 96.75 102 GLN A N 1
ATOM 725 C CA . GLN A 1 102 ? -0.003 9.618 3.203 1.00 96.75 102 GLN A CA 1
ATOM 726 C C . GLN A 1 102 ? -0.820 8.334 3.244 1.00 96.75 102 GLN A C 1
ATOM 728 O O . GLN A 1 102 ? -0.364 7.263 2.838 1.00 96.75 102 GLN A O 1
ATOM 733 N N . LEU A 1 103 ? -2.051 8.463 3.728 1.00 98.19 103 LEU A N 1
ATOM 734 C CA . LEU A 1 103 ? -3.034 7.400 3.697 1.00 98.19 103 LEU A CA 1
ATOM 735 C C . LEU A 1 103 ? -4.317 7.933 3.071 1.00 98.19 103 LEU A C 1
ATOM 737 O O . LEU A 1 103 ? -4.849 8.974 3.461 1.00 98.19 103 LEU A O 1
ATOM 741 N N . SER A 1 104 ? -4.796 7.237 2.052 1.00 97.94 104 SER A N 1
ATOM 742 C CA . SER A 1 104 ? -6.045 7.568 1.374 1.00 97.94 104 SER A CA 1
ATOM 743 C C . SER A 1 104 ? -6.921 6.331 1.270 1.00 97.94 104 SER A C 1
ATOM 745 O O . SER A 1 104 ? -6.409 5.222 1.211 1.00 97.94 104 SER A O 1
ATOM 747 N N . ALA A 1 105 ? -8.235 6.498 1.261 1.00 97.88 105 ALA A N 1
ATOM 748 C CA . ALA A 1 105 ? -9.200 5.411 1.282 1.00 97.88 105 ALA A CA 1
ATOM 749 C C . ALA A 1 105 ? -10.262 5.562 0.193 1.00 97.88 105 ALA A C 1
ATOM 751 O O . ALA A 1 105 ? -10.443 6.634 -0.396 1.00 97.88 105 ALA A O 1
ATOM 752 N N . ILE A 1 106 ? -10.961 4.463 -0.080 1.00 97.12 106 ILE A N 1
ATOM 753 C CA . ILE A 1 106 ? -12.146 4.468 -0.942 1.00 97.12 106 ILE A CA 1
ATOM 754 C C . ILE A 1 106 ? -13.401 4.759 -0.109 1.00 97.12 106 ILE A C 1
ATOM 756 O O . ILE A 1 106 ? -14.265 5.523 -0.536 1.00 97.12 106 ILE A O 1
ATOM 760 N N . GLU A 1 107 ? -13.511 4.152 1.071 1.00 97.75 107 GLU A N 1
ATOM 761 C CA . GLU A 1 107 ? -14.680 4.239 1.941 1.00 97.75 107 GLU A CA 1
ATOM 762 C C . GLU A 1 107 ? -14.550 5.367 2.982 1.00 97.75 107 GLU A C 1
ATOM 764 O O . GLU A 1 107 ? -13.561 5.443 3.706 1.00 97.75 107 GLU A O 1
ATOM 769 N N . GLU A 1 108 ? -15.596 6.188 3.135 1.00 96.69 108 GLU A N 1
ATOM 770 C CA . GLU A 1 108 ? -15.654 7.301 4.110 1.00 96.69 108 GLU A CA 1
ATOM 771 C C . GLU A 1 108 ? -15.485 6.850 5.569 1.00 96.69 108 GLU A C 1
ATOM 773 O O . GLU A 1 108 ? -14.998 7.600 6.409 1.00 96.69 108 GLU A O 1
ATOM 778 N N . ALA A 1 109 ? -15.834 5.597 5.880 1.00 95.56 109 ALA A N 1
ATOM 779 C CA . ALA A 1 109 ? -15.644 5.025 7.213 1.00 95.56 109 ALA A CA 1
ATOM 780 C C . ALA A 1 109 ? -14.168 5.004 7.655 1.00 95.56 109 ALA A C 1
ATOM 782 O O . ALA A 1 109 ? -13.893 4.909 8.848 1.00 95.56 109 ALA A O 1
ATOM 783 N N . ALA A 1 110 ? -13.226 5.107 6.712 1.00 95.19 110 ALA A N 1
ATOM 784 C CA . ALA A 1 110 ? -11.803 5.228 7.003 1.00 95.19 110 ALA A CA 1
ATOM 785 C C . ALA A 1 110 ? -11.421 6.593 7.602 1.00 95.19 110 ALA A C 1
ATOM 787 O O . ALA A 1 110 ? -10.387 6.690 8.253 1.00 95.19 110 ALA A O 1
ATOM 788 N N . ALA A 1 111 ? -12.232 7.635 7.396 1.00 95.06 111 ALA A N 1
ATOM 789 C CA . ALA A 1 111 ? -12.009 8.971 7.951 1.00 95.06 111 ALA A CA 1
ATOM 790 C C . ALA A 1 111 ? -12.711 9.195 9.305 1.00 95.06 111 ALA A C 1
ATOM 792 O O . ALA A 1 111 ? -12.698 10.309 9.826 1.00 95.06 111 ALA A O 1
ATOM 793 N N . ALA A 1 112 ? -13.338 8.160 9.874 1.00 91.62 112 ALA A N 1
ATOM 794 C CA . ALA A 1 112 ? -13.963 8.246 11.188 1.00 91.62 112 ALA A CA 1
ATOM 795 C C . ALA A 1 112 ? -12.908 8.438 12.293 1.00 91.62 112 ALA A C 1
ATOM 797 O O . ALA A 1 112 ? -11.859 7.799 12.277 1.00 91.62 112 ALA A O 1
ATOM 798 N N . GLU A 1 113 ? -13.210 9.288 13.278 1.00 87.56 113 GLU A N 1
ATOM 799 C CA . GLU A 1 113 ? -12.313 9.559 14.413 1.00 87.56 113 GLU A CA 1
ATOM 800 C C . GLU A 1 113 ? -12.121 8.347 15.334 1.00 87.56 113 GLU A C 1
ATOM 802 O O . GLU A 1 113 ? -11.086 8.218 15.982 1.00 87.56 113 GLU A O 1
ATOM 807 N N . GLN A 1 114 ? -13.121 7.468 15.414 1.00 88.88 114 GLN A N 1
ATOM 808 C CA . GLN A 1 114 ? -13.069 6.237 16.197 1.00 88.88 114 GLN A CA 1
ATOM 809 C C . GLN A 1 114 ? -13.258 5.023 15.292 1.00 88.88 114 GLN A C 1
ATOM 811 O O . GLN A 1 114 ? -13.916 5.106 14.250 1.00 88.88 114 GLN A O 1
ATOM 816 N N . VAL A 1 115 ? -12.723 3.875 15.722 1.00 89.44 115 VAL A N 1
ATOM 817 C CA . VAL A 1 115 ? -12.938 2.599 15.030 1.00 89.44 115 VAL A CA 1
ATOM 818 C C . VAL A 1 115 ? -14.447 2.337 14.887 1.00 89.44 115 VAL A C 1
ATOM 820 O O . VAL A 1 115 ? -15.154 2.292 15.899 1.00 89.44 115 VAL A O 1
ATOM 823 N N . PRO A 1 116 ? -14.957 2.165 13.652 1.00 90.19 116 PRO A N 1
ATOM 824 C CA . PRO A 1 116 ? -16.362 1.870 13.406 1.00 90.19 116 PRO A CA 1
ATOM 825 C C . PRO A 1 116 ? -16.794 0.513 13.973 1.00 90.19 116 PRO A C 1
ATOM 827 O O . PRO A 1 116 ? -16.000 -0.249 14.525 1.00 90.19 116 PRO A O 1
ATOM 830 N N . ALA A 1 117 ? -18.075 0.190 13.796 1.00 93.38 117 ALA A N 1
ATOM 831 C CA . ALA A 1 117 ? -18.630 -1.084 14.230 1.00 93.38 117 ALA A CA 1
ATOM 832 C C . ALA A 1 117 ? -17.860 -2.294 13.669 1.00 93.38 117 ALA A C 1
ATOM 834 O O . ALA A 1 117 ? -17.367 -2.292 12.536 1.00 93.38 117 ALA A O 1
ATOM 835 N N . ASP A 1 118 ? -17.818 -3.364 14.463 1.00 95.00 118 ASP A N 1
ATOM 836 C CA . ASP A 1 118 ? -17.231 -4.635 14.055 1.00 95.00 118 ASP A CA 1
ATOM 837 C C . ASP A 1 118 ? -17.804 -5.098 12.712 1.00 95.00 118 ASP A C 1
ATOM 839 O O . ASP A 1 118 ? -19.014 -5.104 12.482 1.00 95.00 118 ASP A O 1
ATOM 843 N N . GLY A 1 119 ? -16.914 -5.521 11.819 1.00 94.25 119 GLY A N 1
ATOM 844 C CA . GLY A 1 119 ? -17.281 -5.941 10.475 1.00 94.25 119 GLY A CA 1
ATOM 845 C C . GLY A 1 119 ? -17.076 -4.882 9.398 1.00 94.25 119 GLY A C 1
ATOM 846 O O . GLY A 1 119 ? -17.013 -5.270 8.232 1.00 94.25 119 GLY A O 1
ATOM 847 N N . THR A 1 120 ? -16.918 -3.601 9.752 1.00 97.12 120 THR A N 1
ATOM 848 C CA . THR A 1 120 ? -16.635 -2.539 8.777 1.00 97.12 120 THR A CA 1
ATOM 849 C C . THR A 1 120 ? -15.332 -2.817 8.037 1.00 97.12 120 THR A C 1
ATOM 851 O O . THR A 1 120 ? -14.295 -3.044 8.656 1.00 97.12 120 THR A O 1
ATOM 854 N N . THR A 1 121 ? -15.384 -2.777 6.706 1.00 97.56 121 THR A N 1
ATOM 855 C CA . THR A 1 121 ? -14.230 -2.976 5.825 1.00 97.56 121 THR A CA 1
ATOM 856 C C . THR A 1 121 ? -13.881 -1.677 5.113 1.00 97.56 121 THR A C 1
ATOM 858 O O . THR A 1 121 ? -14.774 -0.984 4.629 1.00 97.56 121 THR A O 1
ATOM 861 N N . VAL A 1 122 ? -12.587 -1.376 5.027 1.00 98.12 122 VAL A N 1
ATOM 862 C CA . VAL A 1 122 ? -12.048 -0.235 4.278 1.00 98.12 122 VAL A CA 1
ATOM 863 C C . VAL A 1 122 ? -10.887 -0.685 3.401 1.00 98.12 122 VAL A C 1
ATOM 865 O O . VAL A 1 122 ? -10.134 -1.591 3.764 1.00 98.12 122 VAL A O 1
ATOM 868 N N . ARG A 1 123 ? -10.731 -0.038 2.252 1.00 98.12 123 ARG A N 1
ATOM 869 C CA . ARG A 1 123 ? -9.584 -0.174 1.361 1.00 98.12 123 ARG A CA 1
ATOM 870 C C . ARG A 1 123 ? -8.791 1.110 1.386 1.00 98.12 123 ARG A C 1
ATOM 872 O O . ARG A 1 123 ? -9.346 2.189 1.171 1.00 98.12 123 ARG A O 1
ATOM 879 N N . VAL A 1 124 ? -7.491 0.977 1.603 1.00 97.81 124 VAL A N 1
ATOM 880 C CA . VAL A 1 124 ? -6.572 2.106 1.720 1.00 97.81 124 VAL A CA 1
ATOM 881 C C . VAL A 1 124 ? -5.401 1.974 0.756 1.00 97.81 124 VAL A C 1
ATOM 883 O O . VAL A 1 124 ? -4.963 0.866 0.467 1.00 97.81 124 VAL A O 1
ATOM 886 N N . LEU A 1 125 ? -4.908 3.11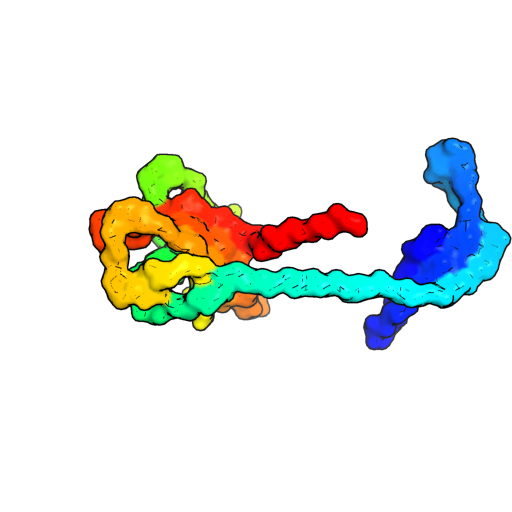0 0.279 1.00 97.56 125 LEU A N 1
ATOM 887 C CA . LEU A 1 125 ? -3.639 3.282 -0.406 1.00 97.56 125 LEU A CA 1
ATOM 888 C C . LEU A 1 125 ? -2.698 3.980 0.574 1.00 97.56 125 LEU A C 1
ATOM 890 O O . LEU A 1 125 ? -2.937 5.124 0.968 1.00 97.56 125 LEU A O 1
ATOM 894 N N . ALA A 1 126 ? -1.664 3.260 0.990 1.00 97.75 126 ALA A N 1
ATOM 895 C CA . ALA A 1 126 ? -0.640 3.728 1.905 1.00 97.75 126 ALA A CA 1
ATOM 896 C C . ALA A 1 126 ? 0.616 4.094 1.117 1.00 97.75 126 ALA A C 1
ATOM 898 O O . ALA A 1 126 ? 1.284 3.217 0.568 1.00 97.75 126 ALA A O 1
ATOM 899 N N . GLU A 1 127 ? 0.947 5.379 1.087 1.00 96.69 127 GLU A N 1
ATOM 900 C CA . GLU A 1 127 ? 2.213 5.878 0.561 1.00 96.69 127 GLU A CA 1
ATOM 901 C C . GLU A 1 127 ? 3.201 5.985 1.719 1.00 96.69 127 GLU A C 1
ATOM 903 O O . GLU A 1 127 ? 2.951 6.680 2.709 1.00 96.69 127 GLU A O 1
ATOM 908 N N . VAL A 1 128 ? 4.322 5.275 1.623 1.00 96.06 128 VAL A N 1
ATOM 909 C CA . VAL A 1 128 ? 5.315 5.221 2.697 1.00 96.06 128 VAL A CA 1
ATOM 910 C C . VAL A 1 128 ? 6.677 5.652 2.183 1.00 96.06 128 VAL A C 1
ATOM 912 O O . VAL A 1 128 ? 6.994 5.511 1.008 1.00 96.06 128 VAL A O 1
ATOM 915 N N . GLU A 1 129 ? 7.514 6.135 3.089 1.00 97.31 129 GLU A N 1
ATOM 916 C CA . GLU A 1 129 ? 8.944 6.262 2.859 1.00 97.31 129 GLU A CA 1
ATOM 917 C C . GLU A 1 129 ? 9.650 5.140 3.619 1.00 97.31 129 GLU A C 1
ATOM 919 O O . GLU A 1 129 ? 9.608 5.083 4.849 1.00 97.31 129 GLU A O 1
ATOM 924 N N . ALA A 1 130 ? 10.294 4.241 2.885 1.00 95.31 130 ALA A N 1
ATOM 925 C CA . ALA A 1 130 ? 11.137 3.185 3.420 1.00 95.31 130 ALA A CA 1
ATOM 926 C C . ALA A 1 130 ? 12.617 3.561 3.278 1.00 95.31 130 ALA A C 1
ATOM 928 O O . ALA A 1 130 ? 13.000 4.292 2.360 1.00 95.31 130 ALA A O 1
ATOM 929 N N . ARG A 1 131 ? 13.468 3.077 4.187 1.00 96.56 131 ARG A N 1
ATOM 930 C CA . ARG A 1 131 ? 14.908 3.374 4.180 1.00 96.56 131 ARG A CA 1
ATOM 931 C C . ARG A 1 131 ? 15.750 2.117 4.290 1.00 96.56 131 ARG A C 1
ATOM 933 O O . ARG A 1 131 ? 15.394 1.192 5.014 1.00 96.56 131 ARG A O 1
ATOM 940 N N . ASP A 1 132 ? 16.887 2.126 3.613 1.00 94.69 132 ASP A N 1
ATOM 941 C CA . ASP A 1 132 ? 17.950 1.129 3.727 1.00 94.69 132 ASP A CA 1
ATOM 942 C C . ASP A 1 132 ? 19.331 1.813 3.645 1.00 94.69 132 ASP A C 1
ATOM 944 O O . ASP A 1 132 ? 19.443 3.039 3.727 1.00 94.69 132 ASP A O 1
ATOM 948 N N . ALA A 1 133 ? 20.402 1.027 3.505 1.00 92.69 133 ALA A N 1
ATOM 949 C CA . ALA A 1 133 ? 21.759 1.560 3.369 1.00 92.69 133 ALA A CA 1
ATOM 950 C C . ALA A 1 133 ? 22.002 2.310 2.042 1.00 92.69 133 ALA A C 1
ATOM 952 O O . ALA A 1 133 ? 22.949 3.091 1.953 1.00 92.69 133 ALA A O 1
ATOM 953 N N . ALA A 1 134 ? 21.180 2.070 1.016 1.00 92.38 134 ALA A N 1
ATOM 954 C CA . ALA A 1 134 ? 21.297 2.687 -0.301 1.00 92.38 134 ALA A CA 1
ATOM 955 C C . ALA A 1 134 ? 20.524 4.013 -0.398 1.00 92.38 134 ALA A C 1
ATOM 957 O O . ALA A 1 134 ? 20.888 4.870 -1.205 1.00 92.38 134 ALA A O 1
ATOM 958 N N . GLY A 1 135 ? 19.497 4.221 0.431 1.00 92.75 135 GLY A N 1
ATOM 959 C CA . GLY A 1 135 ? 18.817 5.505 0.537 1.00 92.75 135 GLY A CA 1
ATOM 960 C C . GLY A 1 135 ? 17.362 5.416 0.985 1.00 92.75 135 GLY A C 1
ATOM 961 O O . GLY A 1 135 ? 17.010 4.682 1.907 1.00 92.75 135 GLY A O 1
ATOM 962 N N . ARG A 1 136 ? 16.527 6.256 0.364 1.00 94.00 136 ARG A N 1
ATOM 963 C CA . ARG A 1 136 ? 15.092 6.385 0.645 1.00 94.00 136 ARG A CA 1
ATOM 964 C C . ARG A 1 136 ? 14.288 5.931 -0.564 1.00 94.00 136 ARG A C 1
ATOM 966 O O . ARG A 1 136 ? 14.591 6.327 -1.688 1.00 94.00 136 ARG A O 1
ATOM 973 N N . TRP A 1 137 ? 13.244 5.159 -0.308 1.00 92.38 137 TRP A N 1
ATOM 974 C CA . TRP A 1 137 ? 12.391 4.541 -1.313 1.00 92.38 137 TRP A CA 1
ATOM 975 C C . TRP A 1 137 ? 10.931 4.886 -1.012 1.00 92.38 137 TRP A C 1
ATOM 977 O O . TRP A 1 137 ? 10.537 4.761 0.147 1.00 92.38 137 TRP A O 1
ATOM 987 N N . PRO A 1 138 ? 10.121 5.292 -2.005 1.00 94.50 138 PRO A N 1
ATOM 988 C CA . PRO A 1 138 ? 8.718 5.634 -1.785 1.00 94.50 138 PRO A CA 1
ATOM 989 C C . PRO A 1 138 ? 7.751 4.536 -2.284 1.00 94.50 138 PRO A C 1
ATOM 991 O O . PRO A 1 138 ? 7.087 4.744 -3.304 1.00 94.50 138 PRO A O 1
ATOM 994 N N . PRO A 1 139 ? 7.684 3.332 -1.674 1.00 92.69 139 PRO A N 1
ATOM 995 C CA . PRO A 1 139 ? 6.715 2.338 -2.110 1.00 92.69 139 PRO A CA 1
ATOM 996 C C . PRO A 1 139 ? 5.292 2.735 -1.693 1.00 92.69 139 PRO A C 1
ATOM 998 O O . PRO A 1 139 ? 5.077 3.443 -0.708 1.00 92.69 139 PRO A O 1
ATOM 1001 N N . ALA A 1 140 ? 4.313 2.228 -2.437 1.00 93.62 140 ALA A N 1
ATOM 1002 C CA . ALA A 1 140 ? 2.899 2.378 -2.127 1.00 93.62 140 ALA A CA 1
ATOM 1003 C C . ALA A 1 140 ? 2.220 1.006 -2.092 1.00 93.62 140 ALA A C 1
ATOM 1005 O O . ALA A 1 140 ? 2.542 0.130 -2.901 1.00 93.62 140 ALA A O 1
ATOM 1006 N N . TYR A 1 141 ? 1.292 0.830 -1.155 1.00 95.12 141 TYR A N 1
ATOM 1007 C CA . TYR A 1 141 ? 0.588 -0.429 -0.927 1.00 95.12 141 TYR A CA 1
ATOM 1008 C C . TYR A 1 141 ? -0.912 -0.209 -0.857 1.00 95.12 141 TYR A C 1
ATOM 1010 O O . TYR A 1 141 ? -1.372 0.720 -0.194 1.00 95.12 141 TYR A O 1
ATOM 1018 N N . GLU A 1 142 ? -1.668 -1.103 -1.482 1.00 96.38 142 GLU A N 1
ATOM 1019 C CA . GLU A 1 142 ? -3.107 -1.184 -1.285 1.00 96.38 142 GLU A CA 1
ATOM 1020 C C . GLU A 1 142 ? -3.399 -2.226 -0.200 1.00 96.38 142 GLU A C 1
ATOM 1022 O O . GLU A 1 142 ? -2.880 -3.343 -0.231 1.00 96.38 142 GLU A O 1
ATOM 1027 N N . LEU A 1 143 ? -4.199 -1.862 0.801 1.00 97.25 143 LEU A N 1
ATOM 1028 C CA . LEU A 1 143 ? -4.578 -2.753 1.893 1.00 97.25 143 LEU A CA 1
ATOM 1029 C C . LEU A 1 143 ? -6.089 -2.789 2.048 1.00 97.25 143 LEU A C 1
ATOM 1031 O O . LEU A 1 143 ? -6.753 -1.758 1.972 1.00 97.25 143 LEU A O 1
ATOM 1035 N N . THR A 1 144 ? -6.619 -3.968 2.361 1.00 97.94 144 THR A N 1
ATOM 1036 C CA . THR A 1 144 ? -7.988 -4.104 2.870 1.00 97.94 144 THR A CA 1
ATOM 1037 C C . THR A 1 144 ? -7.930 -4.359 4.366 1.00 97.94 144 THR A C 1
ATOM 1039 O O . THR A 1 144 ? -7.336 -5.350 4.799 1.00 97.94 144 THR A O 1
ATOM 1042 N N . LEU A 1 145 ? -8.567 -3.502 5.162 1.00 98.25 145 LEU A N 1
ATOM 1043 C CA . LEU A 1 145 ? -8.646 -3.631 6.614 1.00 98.25 145 LEU A CA 1
ATOM 1044 C C . LEU A 1 145 ? -10.083 -3.848 7.073 1.00 98.25 145 LEU A C 1
ATOM 1046 O O . LEU A 1 145 ? -11.033 -3.388 6.439 1.00 98.25 145 LEU A O 1
ATOM 1050 N N . LYS A 1 146 ? -10.235 -4.544 8.198 1.00 97.94 146 LYS A N 1
ATOM 1051 C CA . LYS A 1 146 ? -11.518 -4.821 8.834 1.00 97.94 146 LYS A CA 1
ATOM 1052 C C . LYS A 1 146 ? -11.489 -4.421 10.306 1.00 97.94 146 LYS A C 1
ATOM 1054 O O . LYS A 1 146 ? -10.561 -4.790 11.022 1.00 97.94 146 LYS A O 1
ATOM 1059 N N . ALA A 1 147 ? -12.505 -3.686 10.745 1.00 97.19 147 ALA A N 1
ATOM 1060 C CA . ALA A 1 147 ? -12.706 -3.333 12.141 1.00 97.19 147 ALA A CA 1
ATOM 1061 C C . ALA A 1 147 ? -13.206 -4.553 12.924 1.00 97.19 147 ALA A C 1
ATOM 1063 O O . ALA A 1 147 ? -14.147 -5.240 12.503 1.00 97.19 147 ALA A O 1
ATOM 1064 N N . ARG A 1 148 ? -12.568 -4.833 14.060 1.00 96.00 148 ARG A N 1
ATOM 1065 C CA . ARG A 1 148 ? -12.954 -5.904 14.976 1.00 96.00 148 ARG A CA 1
ATOM 1066 C C . ARG A 1 148 ? -12.477 -5.601 16.388 1.00 96.00 148 ARG A C 1
ATOM 1068 O O . ARG A 1 148 ? -11.281 -5.437 16.616 1.00 96.00 148 ARG A O 1
ATOM 1075 N N . SER A 1 149 ? -13.397 -5.617 17.346 1.00 93.25 149 SER A N 1
ATOM 1076 C CA . SER A 1 149 ? -13.122 -5.431 18.771 1.00 93.25 149 SER A CA 1
ATOM 1077 C C . SER A 1 149 ? -12.329 -4.150 19.058 1.00 93.25 149 SER A C 1
ATOM 1079 O O . SER A 1 149 ? -11.378 -4.166 19.835 1.00 93.25 149 SER A O 1
ATOM 1081 N N . GLY A 1 150 ? -12.701 -3.052 18.391 1.00 93.56 150 GLY A N 1
ATOM 1082 C CA . GLY A 1 150 ? -12.069 -1.742 18.578 1.00 93.56 150 GLY A CA 1
ATOM 1083 C C . GLY A 1 150 ? -10.672 -1.598 17.966 1.00 93.56 150 GLY A C 1
ATOM 1084 O O . GLY A 1 150 ? -9.958 -0.673 18.329 1.00 93.56 150 GLY A O 1
ATOM 1085 N N . ARG A 1 151 ? -10.263 -2.488 17.051 1.00 95.19 151 ARG A N 1
ATOM 1086 C CA . ARG A 1 151 ? -9.018 -2.345 16.277 1.00 95.19 151 ARG A CA 1
ATOM 1087 C C . ARG A 1 151 ? -9.205 -2.683 14.807 1.00 95.19 151 ARG A C 1
ATOM 1089 O O . ARG A 1 151 ? -10.167 -3.348 14.427 1.00 95.19 151 ARG A O 1
ATOM 1096 N N . TRP A 1 152 ? -8.244 -2.259 13.997 1.00 97.88 152 TRP A N 1
ATOM 1097 C CA . TRP A 1 152 ? -8.159 -2.606 12.584 1.00 97.88 152 TRP A CA 1
ATOM 1098 C C . TRP A 1 152 ? -7.254 -3.819 12.370 1.00 97.88 152 TRP A C 1
ATOM 1100 O O . TRP A 1 152 ? -6.154 -3.900 12.912 1.00 97.88 152 TRP A O 1
ATOM 1110 N N . GLU A 1 153 ? -7.726 -4.762 11.562 1.00 97.69 153 GLU A N 1
ATOM 1111 C CA . GLU A 1 153 ? -6.989 -5.954 11.152 1.00 97.69 153 GLU A CA 1
ATOM 1112 C C . GLU A 1 153 ? -6.829 -5.965 9.628 1.00 97.69 153 GLU A C 1
ATOM 1114 O O . GLU A 1 153 ? -7.804 -5.785 8.896 1.00 97.69 153 GLU A O 1
ATOM 1119 N N . ALA A 1 154 ? -5.622 -6.217 9.130 1.00 97.31 154 ALA A N 1
ATOM 1120 C CA . ALA A 1 154 ? -5.361 -6.405 7.712 1.00 97.31 154 ALA A CA 1
ATOM 1121 C C . ALA A 1 154 ? -5.929 -7.750 7.230 1.00 97.31 154 ALA A C 1
ATOM 1123 O O . ALA A 1 154 ? -5.713 -8.809 7.824 1.00 97.31 154 ALA A O 1
ATOM 1124 N N . THR A 1 155 ? -6.660 -7.697 6.122 1.00 97.31 155 THR A N 1
ATOM 1125 C CA . THR A 1 155 ? -7.295 -8.855 5.477 1.00 97.31 155 THR A CA 1
ATOM 1126 C C . THR A 1 155 ? -6.714 -9.159 4.102 1.00 97.31 155 THR A C 1
ATOM 1128 O O . THR A 1 155 ? -6.729 -10.315 3.685 1.00 97.31 155 THR A O 1
ATOM 1131 N N . ALA A 1 156 ? -6.162 -8.148 3.430 1.00 95.19 156 ALA A N 1
ATOM 1132 C CA . ALA A 1 156 ? -5.452 -8.281 2.165 1.00 95.19 156 ALA A CA 1
ATOM 1133 C C . ALA A 1 156 ? -4.379 -7.192 2.031 1.00 95.19 156 ALA A C 1
ATOM 1135 O O . ALA A 1 156 ? -4.530 -6.098 2.583 1.00 95.19 156 ALA A O 1
ATOM 1136 N N . LEU A 1 157 ? -3.325 -7.512 1.283 1.00 92.81 157 LEU A N 1
ATOM 1137 C CA . LEU A 1 157 ? -2.245 -6.616 0.882 1.00 92.81 157 LEU A CA 1
ATOM 1138 C C . LEU A 1 157 ? -1.979 -6.843 -0.607 1.00 92.81 157 LEU A C 1
ATOM 1140 O O . LEU A 1 157 ? -1.719 -7.974 -1.016 1.00 92.81 157 LEU A O 1
ATOM 1144 N N . GLU A 1 158 ? -1.997 -5.771 -1.384 1.00 86.81 158 GLU A N 1
ATOM 1145 C CA . GLU A 1 158 ? -1.713 -5.770 -2.814 1.00 86.81 158 GLU A CA 1
ATOM 1146 C C . GLU A 1 158 ? -0.566 -4.790 -3.096 1.00 86.81 158 GLU A C 1
ATOM 1148 O O . GLU A 1 158 ? -0.492 -3.688 -2.542 1.00 86.81 158 GLU A O 1
ATOM 1153 N N . SER A 1 159 ? 0.387 -5.226 -3.925 1.00 65.69 159 SER A N 1
ATOM 1154 C CA . SER A 1 159 ? 1.543 -4.424 -4.325 1.00 65.69 159 SER A CA 1
ATOM 1155 C C . SER A 1 159 ? 1.364 -3.940 -5.760 1.00 65.69 159 SER A C 1
ATOM 1157 O O . SER A 1 159 ? 1.374 -4.750 -6.689 1.00 65.69 159 SER A O 1
ATOM 1159 N N . GLY A 1 160 ? 1.267 -2.623 -5.928 1.00 57.31 160 GLY A N 1
ATOM 1160 C CA . GLY A 1 160 ? 1.039 -1.975 -7.216 1.00 57.31 160 GLY A CA 1
ATOM 1161 C C . GLY A 1 160 ? -0.437 -1.662 -7.440 1.00 57.31 160 GLY A C 1
ATOM 1162 O O . GLY A 1 160 ? -1.302 -2.496 -7.204 1.00 57.31 160 GLY A O 1
ATOM 1163 N N . THR A 1 161 ? -0.712 -0.446 -7.907 1.00 49.00 161 THR A N 1
ATOM 1164 C CA . THR A 1 161 ? -2.056 -0.004 -8.276 1.00 49.00 161 THR A CA 1
ATOM 1165 C C . THR A 1 161 ? -2.446 -0.684 -9.590 1.00 49.00 161 THR A C 1
ATOM 1167 O O . THR A 1 161 ? -2.218 -0.164 -10.686 1.00 49.00 161 THR A O 1
ATOM 1170 N N . ALA A 1 162 ? -2.968 -1.907 -9.521 1.00 43.16 162 ALA A N 1
ATOM 1171 C CA . ALA A 1 162 ? -3.471 -2.601 -10.699 1.00 43.16 162 ALA A CA 1
ATOM 1172 C C . ALA A 1 162 ? -4.770 -1.923 -11.164 1.00 43.16 162 ALA A C 1
ATOM 1174 O O . ALA A 1 162 ? -5.872 -2.342 -10.832 1.00 43.16 162 ALA A O 1
ATOM 1175 N N . GLN A 1 163 ? -4.657 -0.846 -11.943 1.00 47.28 163 GLN A N 1
ATOM 1176 C CA . GLN A 1 163 ? -5.771 -0.403 -12.770 1.00 47.28 163 GLN A CA 1
ATOM 1177 C C . GLN A 1 163 ? -5.709 -1.162 -14.087 1.00 47.28 163 GLN A C 1
ATOM 1179 O O . GLN A 1 163 ? -4.842 -0.900 -14.920 1.00 47.28 163 GLN A O 1
ATOM 1184 N N . ASP A 1 164 ? -6.629 -2.116 -14.236 1.00 39.34 164 ASP A N 1
ATOM 1185 C CA . ASP A 1 164 ? -6.873 -2.882 -15.452 1.00 39.34 164 ASP A CA 1
ATOM 1186 C C . ASP A 1 164 ? -6.706 -2.007 -16.699 1.00 39.34 164 ASP A C 1
ATOM 1188 O O . ASP A 1 164 ? -7.509 -1.113 -16.990 1.00 39.34 164 ASP A O 1
ATOM 1192 N N . GLY A 1 165 ? -5.650 -2.280 -17.464 1.00 36.31 165 GLY A N 1
ATOM 1193 C CA . GLY A 1 165 ? -5.494 -1.759 -18.810 1.00 36.31 165 GLY A CA 1
ATOM 1194 C C . GLY A 1 165 ? -6.531 -2.421 -19.706 1.00 36.31 165 GLY A C 1
ATOM 1195 O O . GLY A 1 165 ? -6.218 -3.395 -20.385 1.00 36.31 165 GLY A O 1
ATOM 1196 N N . SER A 1 166 ? -7.776 -1.932 -19.688 1.00 32.50 166 SER A N 1
ATOM 1197 C CA . SER A 1 166 ? -8.810 -2.452 -20.577 1.00 32.50 166 SER A CA 1
ATOM 1198 C C . SER A 1 166 ? -8.433 -2.103 -22.015 1.00 32.50 166 SER A C 1
ATOM 1200 O O . SER A 1 166 ? -8.502 -0.941 -22.429 1.00 32.50 166 SER A O 1
ATOM 1202 N N . SER A 1 167 ? -8.032 -3.112 -22.774 1.00 33.72 167 SER A N 1
ATOM 1203 C CA . SER A 1 167 ? -7.961 -3.068 -24.224 1.00 33.72 167 SER A CA 1
ATOM 1204 C C . SER A 1 167 ? -9.375 -2.903 -24.791 1.00 33.72 167 SER A C 1
ATOM 1206 O O . SER A 1 167 ? -10.277 -3.693 -24.507 1.00 33.72 167 SER A O 1
ATOM 1208 N N . ARG A 1 168 ? -9.573 -1.856 -25.592 1.00 32.84 168 ARG A N 1
ATOM 1209 C CA . ARG A 1 168 ? -10.639 -1.778 -26.592 1.00 32.84 168 ARG A CA 1
ATOM 1210 C C . ARG A 1 168 ? -10.004 -1.549 -27.948 1.00 32.84 168 ARG A C 1
ATOM 1212 O O . ARG A 1 168 ? -9.043 -0.749 -27.996 1.00 32.84 168 ARG A O 1
#

Radius of gyration: 23.37 Å; chains: 1; bounding box: 41×33×67 Å

Foldseek 3Di:
DKDWDADPVRDIWIKDFDWDADPVNPDIDGDDDIDTDDDDDDDDDDDDLFDAWADDAQLQVLVQVLVCCQQQVPDFNVVQADPPDDDHHDPPRPFNDKDFDTKTWNDPCSNDRFQDDFFDKIKIKTFMWTHDPVGIDTFIKIWIWTGDPRHIHTHDIDGDDPPDPDDD

Sequence (168 aa):
MTVAAQYADGRLRYYAIPVVADRAGASFTVTGAPGVVAGPARAGVPKSPYRVTVPEGDLSSAVAEFLGAYLTGAGEVSRYLAPGVKLTAVSPAPYTALSLQQLSAIEEAAAAEQVPADGTTVRVLAEVEARDAAGRWPPAYELTLKARSGRWEATALESGTAQDGSSR

pLDDT: mean 89.98, std 12.95, range [32.5, 98.25]